Protein AF-A0A3M1XU42-F1 (afdb_monomer_lite)

Radius of gyration: 15.02 Å; chains: 1; bounding box: 33×19×40 Å

pLDDT: mean 93.06, std 8.16, range [56.75, 98.12]

Foldseek 3Di:
DDPLVVVLVVLVVVLVVLVVLLVVLVVVCVVPVDVVSVVSNVVSVVSNVVSVVVSVVSVVVVVVD

Secondary structure (DSSP, 8-state):
--HHHHHHHHHHHHHHHHHHHHHHHHHHHHHH--HHHHHHHHHHHHHHHHHHHHHHHHHHHHH--

Structure (mmCIF, N/CA/C/O backbone):
data_AF-A0A3M1XU42-F1
#
_entry.id   AF-A0A3M1XU42-F1
#
loop_
_atom_site.group_PDB
_atom_site.id
_atom_site.type_symbol
_atom_site.label_atom_id
_atom_site.label_alt_id
_atom_site.label_comp_id
_atom_site.label_asym_id
_atom_site.label_entity_id
_atom_site.label_seq_id
_atom_site.pdbx_PDB_ins_code
_atom_site.Cartn_x
_atom_site.Cartn_y
_atom_site.Cartn_z
_atom_site.occupancy
_atom_site.B_iso_or_equiv
_atom_site.auth_seq_id
_atom_site.auth_comp_id
_atom_site.auth_asym_id
_atom_site.auth_atom_id
_atom_site.pdbx_PDB_model_num
ATOM 1 N N . MET A 1 1 ? -6.919 14.049 23.257 1.00 57.41 1 MET A N 1
ATOM 2 C CA . MET A 1 1 ? -7.371 13.291 22.065 1.00 57.41 1 MET A CA 1
ATOM 3 C C . MET A 1 1 ? -7.604 11.846 22.464 1.00 57.41 1 MET A C 1
ATOM 5 O O . MET A 1 1 ? -6.797 11.320 23.219 1.00 57.41 1 MET A O 1
ATOM 9 N N . SER A 1 2 ? -8.687 11.209 22.006 1.00 79.38 2 SER A N 1
ATOM 10 C CA . SER A 1 2 ? -8.908 9.791 22.312 1.00 79.38 2 SER A CA 1
ATOM 11 C C . SER A 1 2 ? -7.874 8.927 21.582 1.00 79.38 2 SER A C 1
ATOM 13 O O . SER A 1 2 ? -7.519 9.208 20.435 1.00 79.38 2 SER A O 1
ATOM 15 N N . LEU A 1 3 ? -7.404 7.858 22.232 1.00 85.19 3 LEU A N 1
ATOM 16 C CA . LEU A 1 3 ? -6.456 6.887 21.660 1.00 85.19 3 LEU A CA 1
ATOM 17 C C . LEU A 1 3 ? -6.928 6.355 20.288 1.00 85.19 3 LEU A C 1
ATOM 19 O O . LEU A 1 3 ? -6.126 6.077 19.396 1.00 85.19 3 LEU A O 1
ATOM 23 N N . ARG A 1 4 ? -8.255 6.277 20.117 1.00 87.38 4 ARG A N 1
ATOM 24 C CA . ARG A 1 4 ? -8.956 5.901 18.886 1.00 87.38 4 ARG A CA 1
ATOM 25 C C . ARG A 1 4 ? -8.691 6.868 17.732 1.00 87.38 4 ARG A C 1
ATOM 27 O O . ARG A 1 4 ? -8.402 6.412 16.631 1.00 87.38 4 ARG A O 1
ATOM 34 N N . ALA A 1 5 ? -8.794 8.176 17.966 1.00 88.31 5 ALA A N 1
ATOM 35 C CA . ALA A 1 5 ? -8.593 9.182 16.922 1.00 88.31 5 ALA A CA 1
ATOM 36 C C . ALA A 1 5 ? -7.148 9.165 16.401 1.00 88.31 5 ALA A C 1
ATOM 38 O O . ALA A 1 5 ? -6.930 9.223 15.195 1.00 88.31 5 ALA A O 1
ATOM 39 N N . ILE A 1 6 ? -6.179 8.995 17.307 1.00 92.00 6 ILE A N 1
ATOM 40 C CA . ILE A 1 6 ? -4.757 8.885 16.958 1.00 92.00 6 ILE A CA 1
ATOM 41 C C . ILE A 1 6 ? -4.508 7.640 16.095 1.00 92.00 6 ILE A C 1
ATOM 43 O O . ILE A 1 6 ? -3.875 7.740 15.050 1.00 92.00 6 ILE A O 1
ATOM 47 N N . HIS A 1 7 ? -5.060 6.481 16.469 1.00 91.94 7 HIS A N 1
ATOM 48 C CA . HIS A 1 7 ? -4.928 5.258 15.666 1.00 91.94 7 HIS A CA 1
ATOM 49 C C . HIS A 1 7 ? -5.521 5.401 14.263 1.00 91.94 7 HIS A C 1
ATOM 51 O O . HIS A 1 7 ? -4.872 5.048 13.281 1.00 91.94 7 HIS A O 1
ATOM 57 N N . ILE A 1 8 ? -6.737 5.945 14.154 1.00 93.62 8 ILE A N 1
ATOM 58 C CA . ILE A 1 8 ? -7.391 6.168 12.857 1.00 93.62 8 ILE A CA 1
ATOM 59 C C . ILE A 1 8 ? -6.553 7.114 11.991 1.00 93.62 8 ILE A C 1
ATOM 61 O O . ILE A 1 8 ? -6.381 6.857 10.798 1.00 93.62 8 ILE A O 1
ATOM 65 N N . PHE A 1 9 ? -5.995 8.169 12.590 1.00 95.19 9 PHE A N 1
ATOM 66 C CA . PHE A 1 9 ? -5.109 9.100 11.900 1.00 95.19 9 PHE A CA 1
ATOM 67 C C . PHE A 1 9 ? -3.854 8.402 11.364 1.00 95.19 9 PHE A C 1
ATOM 69 O O . PHE A 1 9 ? -3.558 8.534 10.179 1.00 95.19 9 PHE A O 1
ATOM 76 N N . PHE A 1 10 ? -3.161 7.604 12.182 1.00 96.00 10 PHE A N 1
ATOM 77 C CA . PHE A 1 10 ? -1.963 6.879 11.745 1.00 96.00 10 PHE A CA 1
ATOM 78 C C . PHE A 1 10 ? -2.251 5.872 10.630 1.00 96.00 10 PHE A C 1
ATOM 80 O O . PHE A 1 10 ? -1.487 5.804 9.671 1.00 96.00 10 PHE A O 1
ATOM 87 N N . ILE A 1 11 ? -3.358 5.127 10.712 1.00 95.69 11 ILE A N 1
ATOM 88 C CA . ILE A 1 11 ? -3.745 4.182 9.653 1.00 95.69 11 ILE A CA 1
ATOM 89 C C . ILE A 1 11 ? -4.036 4.932 8.348 1.00 95.69 11 ILE A C 1
ATOM 91 O O . ILE A 1 11 ? -3.550 4.542 7.288 1.00 95.69 11 ILE A O 1
ATOM 95 N N . SER A 1 12 ? -4.778 6.038 8.428 1.00 96.06 12 SER A N 1
ATOM 96 C CA . SER A 1 12 ? -5.113 6.860 7.258 1.00 96.06 12 SER A CA 1
ATOM 97 C C . SER A 1 12 ? -3.864 7.488 6.632 1.00 96.06 12 SER A 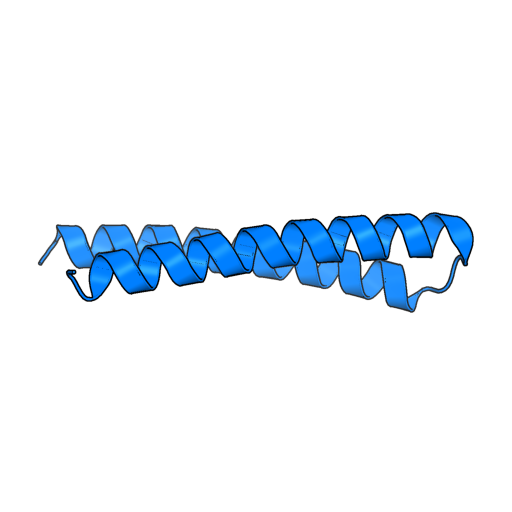C 1
ATOM 99 O O . SER A 1 12 ? -3.705 7.470 5.413 1.00 96.06 12 SER A O 1
ATOM 101 N N . LEU A 1 13 ? -2.944 7.990 7.461 1.00 97.50 13 LEU A N 1
ATOM 102 C CA . LEU A 1 13 ? -1.666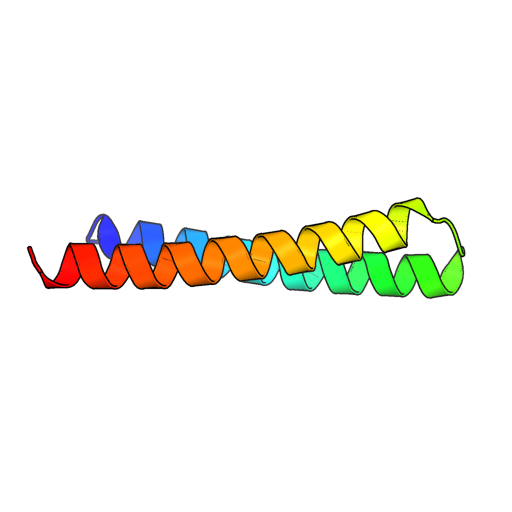 8.542 7.015 1.00 97.50 13 LEU A CA 1
ATOM 103 C C . LEU A 1 13 ? -0.793 7.469 6.354 1.00 97.50 13 LEU A C 1
ATOM 105 O O . LEU A 1 13 ? -0.235 7.711 5.287 1.00 97.50 13 LEU A O 1
ATOM 109 N N . ALA A 1 14 ? -0.718 6.269 6.935 1.00 97.50 14 ALA A N 1
ATOM 110 C CA . ALA A 1 14 ? 0.008 5.144 6.348 1.00 97.50 14 ALA A CA 1
ATOM 111 C C . ALA A 1 14 ? -0.564 4.750 4.977 1.00 97.50 14 ALA A C 1
ATOM 113 O O . ALA A 1 14 ? 0.196 4.538 4.034 1.00 97.50 14 ALA A O 1
ATOM 114 N N . MET A 1 15 ? -1.894 4.716 4.831 1.00 97.81 15 MET A N 1
ATOM 115 C CA . MET A 1 15 ? -2.538 4.474 3.536 1.00 97.81 15 MET A CA 1
ATOM 116 C C . MET A 1 15 ? -2.190 5.562 2.512 1.00 97.81 15 MET A C 1
ATOM 118 O O . MET A 1 15 ? -1.850 5.234 1.378 1.00 97.81 15 MET A O 1
ATOM 122 N N . ALA A 1 16 ? -2.214 6.841 2.900 1.00 97.81 16 ALA A N 1
ATOM 123 C CA . ALA A 1 16 ? -1.841 7.944 2.011 1.00 97.81 16 ALA A CA 1
ATOM 124 C C . ALA A 1 16 ? -0.374 7.850 1.551 1.00 97.81 16 ALA A C 1
ATOM 126 O O . ALA A 1 16 ? -0.080 8.027 0.367 1.00 97.81 16 ALA A O 1
ATOM 127 N N . LEU A 1 17 ? 0.539 7.505 2.463 1.00 98.00 17 LEU A N 1
ATOM 128 C CA . LEU A 1 17 ? 1.951 7.288 2.142 1.00 98.00 17 LEU A CA 1
ATOM 129 C C . LEU A 1 17 ? 2.148 6.096 1.198 1.00 98.00 17 LEU A C 1
ATOM 131 O O . LEU A 1 17 ? 2.927 6.202 0.253 1.00 98.00 17 LEU A O 1
ATOM 135 N N . LEU A 1 18 ? 1.418 4.994 1.396 1.00 97.94 18 LEU A N 1
ATOM 136 C CA . LEU A 1 18 ? 1.453 3.842 0.488 1.00 97.94 18 LEU A CA 1
ATOM 137 C C . LEU A 1 18 ? 0.932 4.188 -0.908 1.00 97.94 18 LEU A C 1
ATOM 139 O O . LEU A 1 18 ? 1.500 3.723 -1.892 1.00 97.94 18 LEU A O 1
ATOM 143 N N . VAL A 1 19 ? -0.107 5.021 -1.019 1.00 97.69 19 VAL A N 1
ATOM 144 C CA . VAL A 1 19 ? -0.580 5.518 -2.322 1.00 97.69 19 VAL A CA 1
ATOM 145 C C . VAL A 1 19 ? 0.510 6.352 -2.994 1.00 97.69 19 VAL A C 1
ATOM 147 O O . VAL A 1 19 ? 0.834 6.110 -4.157 1.00 97.69 19 VAL A O 1
ATOM 150 N N . GLY A 1 20 ? 1.120 7.289 -2.263 1.00 97.50 20 GLY A N 1
ATOM 151 C CA . GLY A 1 20 ? 2.215 8.112 -2.781 1.00 97.50 20 GLY A CA 1
ATOM 152 C C . GLY A 1 20 ? 3.410 7.275 -3.245 1.00 97.50 20 GLY A C 1
ATOM 153 O O . GLY A 1 20 ? 3.892 7.444 -4.366 1.00 97.50 20 GLY A O 1
ATOM 154 N N . PHE A 1 21 ? 3.848 6.318 -2.425 1.00 97.94 21 PHE A N 1
ATOM 155 C CA . PHE A 1 21 ? 4.948 5.415 -2.759 1.00 97.94 21 PHE A CA 1
ATOM 156 C C . PHE A 1 21 ? 4.598 4.450 -3.902 1.00 97.94 21 PHE A C 1
ATOM 158 O O . PHE A 1 21 ? 5.448 4.169 -4.749 1.00 97.94 21 PHE A O 1
ATOM 165 N N . GLY A 1 22 ? 3.350 3.989 -3.985 1.00 97.44 22 GLY A N 1
ATOM 166 C CA . GLY A 1 22 ? 2.852 3.172 -5.090 1.00 97.44 22 GLY A CA 1
ATOM 167 C C . GLY A 1 22 ? 2.868 3.929 -6.420 1.00 97.44 22 GLY A C 1
ATOM 168 O O . GLY A 1 22 ? 3.389 3.415 -7.407 1.00 97.44 22 GLY A O 1
ATOM 169 N N . LEU A 1 23 ? 2.389 5.177 -6.444 1.00 97.88 23 LEU A N 1
ATOM 170 C CA . LEU A 1 23 ? 2.456 6.042 -7.631 1.00 97.88 23 LEU A CA 1
ATOM 171 C C . LEU A 1 23 ? 3.907 6.348 -8.027 1.00 97.88 23 LEU A C 1
ATOM 173 O O . LEU A 1 23 ? 4.270 6.266 -9.203 1.00 97.88 23 LEU A O 1
ATOM 177 N N . TRP A 1 24 ? 4.763 6.649 -7.050 1.00 97.88 24 TRP A N 1
ATOM 178 C CA . TRP A 1 24 ? 6.191 6.844 -7.291 1.00 97.88 24 TRP A CA 1
ATOM 179 C C . TRP A 1 24 ? 6.854 5.576 -7.856 1.00 97.88 24 TRP A C 1
ATOM 181 O O . TRP A 1 24 ? 7.600 5.649 -8.832 1.00 97.88 24 TRP A O 1
ATOM 191 N N . SER A 1 25 ? 6.538 4.397 -7.323 1.00 96.81 25 SER A N 1
ATOM 192 C CA . SER A 1 25 ? 7.063 3.126 -7.833 1.00 96.81 25 SER A CA 1
ATOM 193 C C . SER A 1 25 ? 6.570 2.850 -9.253 1.00 96.81 25 SER A C 1
ATOM 195 O O . SER A 1 25 ? 7.370 2.509 -10.119 1.00 96.81 25 SER A O 1
ATOM 197 N N . TRP A 1 26 ? 5.288 3.086 -9.540 1.00 96.44 26 TRP A N 1
ATOM 198 C CA . TRP A 1 26 ? 4.723 2.932 -10.883 1.00 96.44 26 TRP A CA 1
ATOM 199 C C . TRP A 1 26 ? 5.396 3.850 -11.910 1.00 96.44 26 TRP A C 1
ATOM 201 O O . TRP A 1 26 ? 5.801 3.404 -12.983 1.00 96.44 26 TRP A O 1
ATOM 211 N N . THR A 1 27 ? 5.581 5.127 -11.571 1.00 97.12 27 THR A N 1
ATOM 212 C CA . THR A 1 27 ? 6.264 6.084 -12.458 1.00 97.12 27 THR A CA 1
ATOM 213 C C . THR A 1 27 ? 7.724 5.705 -12.715 1.00 97.12 27 THR A C 1
ATOM 215 O O . THR A 1 27 ? 8.205 5.885 -13.832 1.00 97.12 27 THR A O 1
ATOM 218 N N . ASN A 1 28 ? 8.426 5.129 -11.733 1.00 96.31 28 ASN A N 1
ATOM 219 C CA . ASN A 1 28 ? 9.782 4.613 -11.933 1.00 96.31 28 ASN A CA 1
ATOM 220 C C . ASN A 1 28 ? 9.801 3.312 -12.740 1.00 96.31 28 ASN A C 1
ATOM 222 O O . ASN A 1 28 ? 10.677 3.147 -13.587 1.00 96.31 28 ASN A O 1
ATOM 226 N N . TYR A 1 29 ? 8.821 2.424 -12.553 1.00 95.12 29 TYR A N 1
ATOM 227 C CA . TYR A 1 29 ? 8.664 1.237 -13.393 1.00 95.12 29 TYR A CA 1
ATOM 228 C C . TYR A 1 29 ? 8.496 1.621 -14.866 1.00 95.12 29 TYR A C 1
ATOM 230 O O . TYR A 1 29 ? 9.185 1.073 -15.721 1.00 95.12 29 TYR A O 1
ATOM 238 N N . ALA A 1 30 ? 7.654 2.615 -15.155 1.00 93.12 30 ALA A N 1
ATOM 239 C CA . ALA A 1 30 ? 7.430 3.105 -16.513 1.00 93.12 30 ALA A CA 1
ATOM 240 C C . ALA A 1 30 ? 8.677 3.747 -17.155 1.00 93.12 30 ALA A C 1
ATOM 242 O O . ALA A 1 30 ? 8.767 3.796 -18.376 1.00 93.12 30 ALA A O 1
ATOM 243 N N . ARG A 1 31 ? 9.626 4.251 -16.353 1.00 94.69 31 ARG A N 1
ATOM 244 C CA . ARG A 1 31 ? 10.865 4.888 -16.842 1.00 94.69 31 ARG A CA 1
ATOM 245 C C . ARG A 1 31 ? 12.033 3.915 -16.973 1.00 94.69 31 ARG A C 1
ATOM 247 O O . ARG A 1 31 ? 12.817 4.029 -17.904 1.00 94.69 31 ARG A O 1
ATOM 254 N N . LEU A 1 32 ? 12.185 3.015 -16.004 1.00 95.00 32 LEU A N 1
ATOM 255 C CA . LEU A 1 32 ? 13.376 2.173 -15.845 1.00 95.00 32 LEU A CA 1
ATOM 256 C C . LEU A 1 32 ? 13.119 0.702 -16.191 1.00 95.00 32 LEU A C 1
ATOM 258 O O . LEU A 1 32 ? 14.072 -0.060 -16.309 1.00 95.00 32 LEU A O 1
ATOM 262 N N . HIS A 1 33 ? 11.855 0.281 -16.296 1.00 88.25 33 HIS A N 1
ATOM 263 C CA . HIS A 1 33 ? 11.419 -1.099 -16.553 1.00 88.25 33 HIS A CA 1
ATOM 264 C C . HIS A 1 33 ? 11.999 -2.168 -15.605 1.00 88.25 33 HIS A C 1
ATOM 266 O O . HIS A 1 33 ? 11.903 -3.365 -15.870 1.00 88.25 33 HIS A O 1
ATOM 272 N N . ALA A 1 34 ? 12.555 -1.770 -14.457 1.00 91.50 34 ALA A N 1
ATOM 273 C CA . ALA A 1 34 ? 13.077 -2.708 -13.473 1.00 91.50 34 ALA A CA 1
ATOM 274 C C . ALA A 1 34 ? 11.927 -3.372 -12.697 1.00 91.50 34 ALA A C 1
ATOM 276 O O . ALA A 1 34 ? 11.135 -2.695 -12.037 1.00 91.50 34 ALA A O 1
ATOM 277 N N . GLY A 1 35 ? 11.859 -4.708 -12.734 1.00 90.38 35 GLY A N 1
ATOM 278 C CA . GLY A 1 35 ? 10.758 -5.493 -12.155 1.00 90.38 35 GLY A CA 1
ATOM 279 C C . GLY A 1 35 ? 10.504 -5.260 -10.659 1.00 90.38 35 GLY A C 1
ATOM 280 O O . GLY A 1 35 ? 9.371 -5.398 -10.201 1.00 90.38 35 GLY A O 1
ATOM 281 N N . GLN A 1 36 ? 11.518 -4.817 -9.908 1.00 94.56 36 GLN A N 1
ATOM 282 C CA . GLN A 1 36 ? 11.390 -4.451 -8.492 1.00 94.56 36 GLN A CA 1
ATOM 283 C C . GLN A 1 36 ? 10.325 -3.372 -8.241 1.00 94.56 36 GLN A C 1
ATOM 285 O O . GLN A 1 36 ? 9.576 -3.458 -7.272 1.00 94.56 36 GLN A O 1
ATOM 290 N N . TYR A 1 37 ? 10.193 -2.394 -9.142 1.00 93.88 37 TYR A N 1
ATOM 291 C CA . TYR A 1 37 ? 9.200 -1.333 -8.989 1.00 93.88 37 TYR A CA 1
ATOM 292 C C . TYR A 1 37 ? 7.772 -1.860 -9.149 1.00 93.88 37 TYR A C 1
ATOM 294 O O . TYR A 1 37 ? 6.881 -1.430 -8.421 1.00 93.88 37 TYR A O 1
ATOM 302 N N . LEU A 1 38 ? 7.557 -2.831 -10.043 1.00 94.19 38 LEU A N 1
ATOM 303 C CA . LEU A 1 38 ? 6.256 -3.482 -10.199 1.00 94.19 38 LEU A CA 1
ATOM 304 C C . LEU A 1 38 ? 5.894 -4.285 -8.941 1.00 94.19 38 LEU A C 1
ATOM 306 O O . LEU A 1 38 ? 4.765 -4.195 -8.460 1.00 94.19 38 LEU A O 1
ATOM 310 N N . ALA A 1 39 ? 6.859 -5.011 -8.366 1.00 96.75 39 ALA A N 1
ATOM 311 C CA . ALA A 1 39 ? 6.657 -5.732 -7.110 1.00 96.75 39 ALA A CA 1
ATOM 312 C 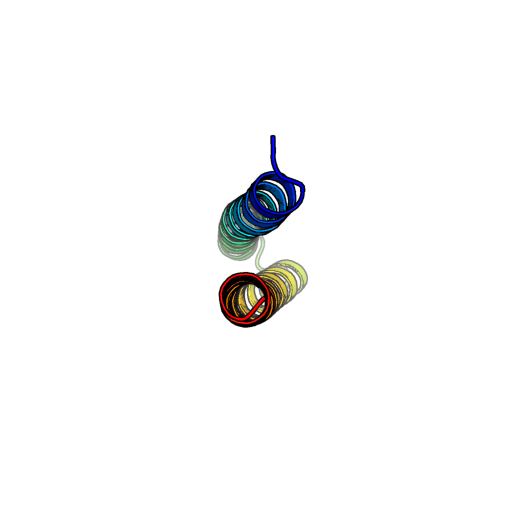C . ALA A 1 39 ? 6.255 -4.780 -5.968 1.00 96.75 39 ALA A C 1
ATOM 314 O O . ALA A 1 39 ? 5.309 -5.066 -5.233 1.00 96.75 39 ALA A O 1
ATOM 315 N N . TYR A 1 40 ? 6.900 -3.613 -5.858 1.00 96.81 40 TYR A N 1
ATOM 316 C CA . TYR A 1 40 ? 6.533 -2.601 -4.864 1.00 96.81 40 TYR A CA 1
ATOM 317 C C . TYR A 1 40 ? 5.129 -2.030 -5.075 1.00 96.81 40 TYR A C 1
ATOM 319 O O . TYR A 1 40 ? 4.410 -1.841 -4.095 1.00 96.81 40 TYR A O 1
ATOM 327 N N . VAL A 1 41 ? 4.695 -1.817 -6.322 1.00 96.50 41 VAL A N 1
ATOM 328 C CA . VAL A 1 41 ? 3.312 -1.399 -6.619 1.00 96.50 41 VA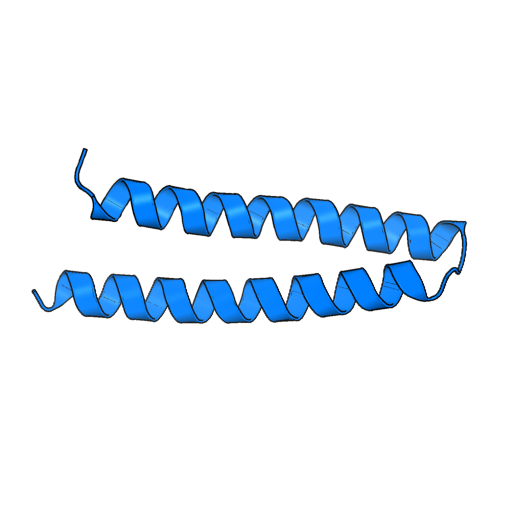L A CA 1
ATOM 329 C C . VAL A 1 41 ? 2.313 -2.441 -6.115 1.00 96.50 41 VAL A C 1
ATOM 331 O O . VAL A 1 41 ? 1.370 -2.086 -5.407 1.00 96.50 41 VAL A O 1
ATOM 334 N N . VAL A 1 42 ? 2.538 -3.725 -6.413 1.00 97.19 42 VAL A N 1
ATOM 335 C CA . VAL A 1 42 ? 1.665 -4.817 -5.949 1.00 97.19 42 VAL A CA 1
ATOM 336 C C . VAL A 1 42 ? 1.622 -4.868 -4.420 1.00 97.19 42 VAL A C 1
ATOM 338 O O . VAL A 1 42 ? 0.538 -4.917 -3.836 1.00 97.19 42 VAL A O 1
ATOM 341 N N . LEU A 1 43 ? 2.779 -4.780 -3.757 1.00 97.38 43 LEU A N 1
ATOM 342 C CA . LEU A 1 43 ? 2.861 -4.754 -2.294 1.00 97.38 43 LEU A CA 1
ATOM 343 C C . LEU A 1 43 ? 2.125 -3.552 -1.688 1.00 97.38 43 LEU A C 1
ATOM 345 O O . LEU A 1 43 ? 1.454 -3.712 -0.665 1.00 97.38 43 LEU A O 1
ATOM 349 N N . CYS A 1 44 ? 2.187 -2.376 -2.318 1.00 97.44 44 CYS A N 1
ATOM 350 C CA . CYS A 1 44 ? 1.424 -1.206 -1.880 1.00 97.44 44 CYS A CA 1
ATOM 351 C C . CYS A 1 44 ? -0.079 -1.456 -1.965 1.00 97.44 44 CYS A C 1
ATOM 353 O O . CYS A 1 44 ? -0.786 -1.203 -0.993 1.00 97.44 44 CYS A O 1
ATOM 355 N N . VAL A 1 45 ? -0.566 -1.995 -3.088 1.00 97.38 45 VAL A N 1
ATOM 356 C CA . VAL A 1 45 ? -1.995 -2.296 -3.278 1.00 97.38 45 VAL A CA 1
ATOM 357 C C . VAL A 1 45 ? -2.484 -3.284 -2.219 1.00 97.38 45 VAL A C 1
ATOM 359 O O . VAL A 1 45 ? -3.477 -3.016 -1.542 1.00 97.38 45 VAL A O 1
ATOM 362 N N . VAL A 1 46 ? -1.758 -4.386 -2.012 1.00 98.12 46 VAL A N 1
ATOM 363 C CA . VAL A 1 46 ? -2.103 -5.391 -0.993 1.00 98.12 46 VAL A CA 1
ATOM 364 C C . VAL A 1 46 ? -2.106 -4.774 0.410 1.00 98.12 46 VAL A C 1
ATOM 366 O O . VAL A 1 46 ? -3.041 -5.000 1.181 1.00 98.12 46 VAL A O 1
ATOM 369 N N . SER A 1 47 ? -1.109 -3.948 0.731 1.00 97.69 47 SER A N 1
ATOM 370 C CA . SER A 1 47 ? -0.999 -3.296 2.043 1.00 97.69 47 SER A CA 1
ATOM 371 C C . SER A 1 47 ? -2.120 -2.285 2.291 1.00 97.69 47 SER A C 1
ATOM 373 O O . SER A 1 47 ? -2.669 -2.243 3.392 1.00 97.69 47 SER A O 1
ATOM 375 N N . ILE A 1 48 ? -2.510 -1.505 1.276 1.00 97.62 48 ILE A N 1
ATOM 376 C CA . ILE A 1 48 ? -3.636 -0.561 1.356 1.00 97.62 48 ILE A CA 1
ATOM 377 C C . ILE A 1 48 ? -4.938 -1.314 1.634 1.00 97.62 48 ILE A C 1
ATOM 379 O O . ILE A 1 48 ? -5.692 -0.917 2.523 1.00 97.62 48 ILE A O 1
ATOM 383 N N . VAL A 1 49 ? -5.193 -2.415 0.920 1.00 97.75 49 VAL A N 1
ATOM 384 C CA . VAL A 1 49 ? -6.388 -3.245 1.138 1.00 97.75 49 VAL A CA 1
ATOM 385 C C . VAL A 1 49 ? -6.389 -3.832 2.551 1.00 97.75 49 VAL A C 1
ATOM 387 O O . VAL A 1 49 ? -7.398 -3.744 3.253 1.00 97.75 49 VAL A O 1
ATOM 390 N N . ALA A 1 50 ? -5.257 -4.371 3.009 1.00 97.62 50 ALA A N 1
ATOM 391 C CA . ALA A 1 50 ? -5.128 -4.918 4.357 1.00 97.62 50 ALA A CA 1
ATOM 392 C C . ALA A 1 50 ? -5.385 -3.856 5.444 1.00 97.62 50 ALA A C 1
ATOM 394 O O . ALA A 1 50 ? -6.145 -4.107 6.385 1.00 97.62 50 ALA A O 1
ATOM 395 N N . LEU A 1 51 ? -4.817 -2.654 5.295 1.00 96.94 51 LEU A N 1
ATOM 396 C CA . LEU A 1 51 ? -5.034 -1.537 6.219 1.00 96.94 51 LEU A CA 1
ATOM 397 C C . LEU A 1 51 ? -6.477 -1.031 6.194 1.00 96.94 51 LEU A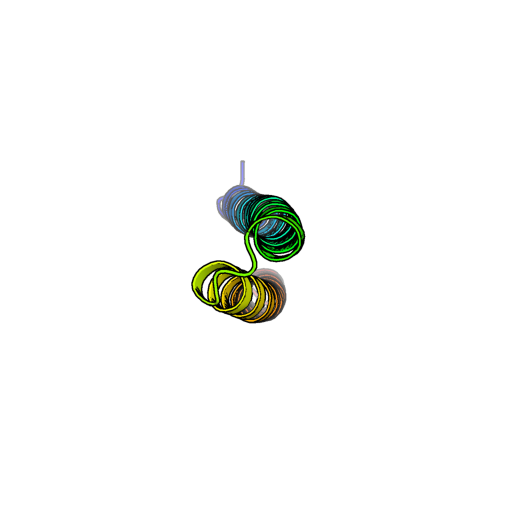 C 1
ATOM 399 O O . LEU A 1 51 ? -7.023 -0.740 7.256 1.00 96.94 51 LEU A O 1
ATOM 403 N N . ALA A 1 52 ? -7.122 -0.977 5.027 1.00 96.62 52 ALA A N 1
ATOM 404 C CA . ALA A 1 52 ? -8.525 -0.589 4.917 1.00 96.62 52 ALA A CA 1
ATOM 405 C C . ALA A 1 52 ? -9.437 -1.571 5.671 1.00 96.62 52 ALA A C 1
ATOM 407 O O . ALA A 1 52 ? -10.280 -1.156 6.470 1.00 96.62 52 ALA A O 1
ATOM 408 N N . VAL A 1 53 ? -9.227 -2.881 5.491 1.00 97.50 53 VAL A N 1
ATOM 409 C CA . VAL A 1 53 ? -9.966 -3.921 6.229 1.00 97.50 53 VAL A CA 1
ATOM 410 C C . VAL A 1 53 ? -9.707 -3.809 7.732 1.00 97.50 53 VAL A C 1
ATOM 412 O O . VAL A 1 53 ? -10.646 -3.888 8.531 1.00 97.50 53 VAL A O 1
ATOM 415 N N . TYR A 1 54 ? -8.452 -3.599 8.131 1.00 95.81 54 TYR A N 1
ATOM 416 C CA . TYR A 1 54 ? -8.089 -3.406 9.533 1.00 95.81 54 TYR A CA 1
ATOM 417 C C . TYR A 1 54 ? -8.767 -2.170 10.138 1.00 95.81 54 TYR A C 1
ATOM 419 O O . TYR A 1 54 ? -9.342 -2.265 11.223 1.00 95.81 54 TYR A O 1
ATOM 427 N N . LEU A 1 55 ? -8.776 -1.040 9.425 1.00 94.44 55 LEU A N 1
ATOM 428 C CA . LEU A 1 55 ? -9.421 0.199 9.855 1.00 94.44 55 LEU A CA 1
ATOM 429 C C . LEU A 1 55 ? -10.919 -0.004 10.097 1.00 94.44 55 LEU A C 1
ATOM 431 O O . LEU A 1 55 ? -11.433 0.394 11.144 1.00 94.44 55 LEU A O 1
ATOM 435 N N . VAL A 1 56 ? -11.612 -0.671 9.169 1.00 95.44 56 VAL A N 1
ATOM 436 C CA . VAL A 1 56 ? -13.044 -0.982 9.305 1.00 95.44 56 VAL A CA 1
ATOM 437 C C . VAL A 1 56 ? -13.293 -1.843 10.543 1.00 95.44 56 VAL A C 1
ATOM 439 O O . VAL A 1 56 ? -14.137 -1.491 11.372 1.00 95.44 56 VAL A O 1
ATOM 442 N N . LYS A 1 57 ? -12.522 -2.923 10.727 1.00 94.88 57 LYS A N 1
ATOM 443 C CA . LYS A 1 57 ? -12.640 -3.795 11.909 1.00 94.88 57 LYS A CA 1
ATOM 444 C C . LYS A 1 57 ? -12.343 -3.046 13.211 1.00 94.88 57 LYS A C 1
ATOM 446 O O . LYS A 1 57 ? -13.035 -3.249 14.207 1.00 94.88 57 LYS A O 1
ATOM 451 N N . PHE A 1 58 ? -11.349 -2.160 13.213 1.00 92.75 58 PHE A N 1
ATOM 452 C CA . PHE A 1 58 ? -11.000 -1.337 14.371 1.00 92.75 58 PHE A CA 1
ATOM 453 C C . PHE A 1 58 ? -12.130 -0.366 14.739 1.00 92.75 58 PHE A C 1
ATOM 455 O O . PHE A 1 58 ? -12.502 -0.254 15.910 1.00 92.75 58 PHE A O 1
ATOM 462 N N . ILE A 1 59 ? -12.728 0.300 13.748 1.00 92.00 59 ILE A N 1
ATOM 463 C CA . ILE A 1 59 ? -13.865 1.207 13.955 1.00 92.00 59 ILE A CA 1
ATOM 464 C C . ILE A 1 59 ? -15.084 0.441 14.480 1.00 92.00 59 ILE A C 1
ATOM 466 O O . ILE A 1 59 ? -15.730 0.910 15.416 1.00 92.00 59 ILE A O 1
ATOM 470 N N . GLN A 1 60 ? -15.384 -0.734 13.920 1.00 92.19 60 GLN A N 1
ATOM 471 C CA . GLN A 1 60 ? -16.482 -1.588 14.385 1.00 92.19 60 GLN A CA 1
ATOM 472 C C . GLN A 1 60 ? -16.269 -2.020 15.841 1.00 92.19 60 GLN A C 1
ATOM 474 O O . GLN A 1 60 ? -17.152 -1.824 16.675 1.00 92.19 60 GLN A O 1
ATOM 479 N N . LYS A 1 61 ? -15.068 -2.515 16.174 1.00 88.94 61 LYS A N 1
ATOM 480 C CA . LYS A 1 61 ? -14.710 -2.932 17.537 1.00 88.94 61 LYS A CA 1
ATOM 481 C C . LYS A 1 61 ? -14.833 -1.788 18.545 1.00 88.94 61 LYS A C 1
ATOM 483 O O . LYS A 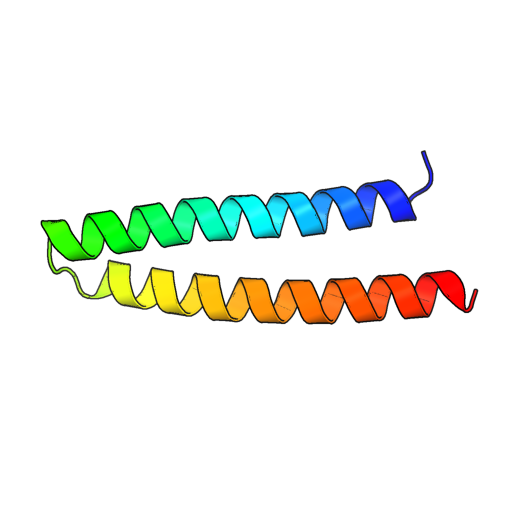1 61 ? -15.354 -1.991 19.632 1.00 88.94 61 LYS A O 1
ATOM 488 N N . THR A 1 62 ? -14.391 -0.587 18.177 1.00 87.81 62 THR A N 1
ATOM 489 C CA . THR A 1 62 ? -14.405 0.594 19.061 1.00 87.81 62 THR A CA 1
ATOM 490 C C . THR A 1 62 ? -15.744 1.334 19.112 1.00 87.81 62 THR A C 1
ATOM 492 O O . THR A 1 62 ? -15.866 2.298 19.861 1.00 87.81 62 THR A O 1
ATOM 495 N N . ARG A 1 63 ? -16.735 0.937 18.304 1.00 81.12 63 ARG A N 1
ATOM 496 C CA . ARG A 1 63 ? -18.122 1.429 18.388 1.00 81.12 63 ARG A CA 1
ATOM 497 C C . ARG A 1 63 ? -19.022 0.495 19.206 1.00 81.12 63 ARG A C 1
ATOM 499 O O . ARG A 1 63 ? -20.068 0.931 19.662 1.00 81.12 63 ARG A O 1
ATOM 506 N N . SER A 1 64 ? -18.632 -0.774 19.341 1.00 69.31 64 SER A N 1
ATOM 507 C CA . SER A 1 64 ? -19.340 -1.789 20.134 1.00 69.31 64 SER A CA 1
ATOM 508 C C . SER A 1 64 ? -18.930 -1.810 21.614 1.00 69.31 64 SER A C 1
ATOM 510 O O . SER A 1 64 ? -19.525 -2.562 22.382 1.00 69.31 64 SER A O 1
ATOM 512 N N . MET A 1 65 ? -17.896 -1.051 21.982 1.00 56.75 65 MET A N 1
ATOM 513 C CA . MET A 1 65 ? -17.456 -0.801 23.358 1.00 56.75 65 MET A CA 1
ATOM 514 C C . MET A 1 65 ? -17.979 0.554 23.809 1.00 56.75 65 MET A C 1
ATOM 516 O O . MET A 1 65 ? -18.342 0.659 24.996 1.00 56.75 65 MET A O 1
#

Sequence (65 aa):
MSLRAIHIFFISLAMALLVGFGLWSWTNYARLHAGQYLAYVVLCVVSIVALAVYLVKFIQKTRSM